Protein AF-A0A2E8VW45-F1 (afdb_monomer_lite)

Secondary structure (DSSP, 8-state):
---THHHHHTTT----------TTTTSTT----HHHHHHHHHHHHHHHHHHHH-

pLDDT: mean 94.82, std 6.56, range [59.88, 98.69]

Foldseek 3Di:
DPDCCVVCVVVVHDDDDDAFDQAQPPHPPGDDDPVRVVVVVVVVVVVVVVVVVD

Radius of gyration: 14.02 Å; chains: 1; bounding box: 35×11×35 Å

Sequence (54 aa):
GGTDARLWRYKNIPAYVYGPTPTGMGSTNENVPIDVYLHLVKTHALSAYDYLTN

Structure (mmCIF, N/CA/C/O backbone):
data_AF-A0A2E8VW45-F1
#
_entry.id   AF-A0A2E8VW45-F1
#
loop_
_atom_site.group_PDB
_atom_site.id
_atom_site.type_symbol
_atom_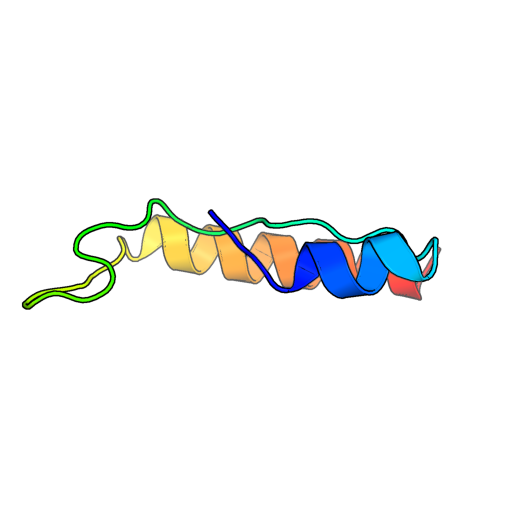site.label_atom_id
_atom_site.label_alt_id
_atom_site.label_comp_id
_atom_site.label_asym_id
_atom_site.label_entity_id
_atom_site.label_seq_id
_atom_site.pdbx_PDB_ins_code
_atom_site.Cartn_x
_atom_site.Cartn_y
_atom_site.Cartn_z
_atom_site.occupancy
_atom_site.B_iso_or_equiv
_atom_site.auth_seq_id
_atom_site.auth_comp_id
_atom_site.auth_asym_id
_atom_site.auth_atom_id
_atom_site.pdbx_PDB_model_num
ATOM 1 N N . GLY A 1 1 ? 12.271 -3.590 3.511 1.00 59.88 1 GLY A N 1
ATOM 2 C CA . GLY A 1 1 ? 12.046 -2.138 3.388 1.00 59.88 1 GLY A CA 1
ATOM 3 C C . GLY A 1 1 ? 11.635 -1.571 4.731 1.00 59.88 1 GLY A C 1
ATOM 4 O O . GLY A 1 1 ? 10.833 -2.198 5.415 1.00 59.88 1 GLY A O 1
ATOM 5 N N . GLY A 1 2 ? 12.209 -0.439 5.137 1.00 82.31 2 GLY A N 1
ATOM 6 C CA . GLY A 1 2 ? 11.849 0.260 6.373 1.00 82.31 2 GLY A CA 1
ATOM 7 C C . GLY A 1 2 ? 10.647 1.172 6.154 1.00 82.31 2 GLY A C 1
ATOM 8 O O . GLY A 1 2 ? 10.818 2.361 5.949 1.00 82.31 2 GLY A O 1
ATOM 9 N N . THR A 1 3 ? 9.444 0.608 6.140 1.00 91.75 3 THR A N 1
ATOM 10 C CA . THR A 1 3 ? 8.205 1.378 5.962 1.00 91.75 3 THR A CA 1
ATOM 11 C C . THR A 1 3 ? 7.712 1.955 7.286 1.00 91.75 3 THR A C 1
ATOM 13 O O . THR A 1 3 ? 7.844 1.291 8.323 1.00 91.75 3 THR A O 1
ATOM 16 N N . ASP A 1 4 ? 6.994 3.075 7.243 1.00 95.31 4 ASP A N 1
ATOM 17 C CA . ASP A 1 4 ? 6.402 3.700 8.434 1.00 95.31 4 ASP A CA 1
ATOM 18 C C . ASP A 1 4 ? 5.346 2.835 9.136 1.00 95.31 4 ASP A C 1
ATOM 20 O O . ASP A 1 4 ? 5.054 3.058 10.309 1.00 95.31 4 ASP A O 1
ATOM 24 N N . ALA A 1 5 ? 4.854 1.763 8.495 1.00 94.62 5 ALA A N 1
ATOM 25 C CA . ALA A 1 5 ? 4.021 0.739 9.137 1.00 94.62 5 ALA A CA 1
ATOM 26 C C . ALA A 1 5 ? 4.642 0.195 10.442 1.00 94.62 5 ALA A C 1
ATOM 28 O O . ALA A 1 5 ? 3.925 -0.193 11.365 1.00 94.62 5 ALA A O 1
ATOM 29 N N . ARG A 1 6 ? 5.980 0.211 10.571 1.00 93.88 6 ARG A N 1
ATOM 30 C CA . ARG A 1 6 ? 6.657 -0.185 11.817 1.00 93.88 6 ARG A CA 1
ATOM 31 C C . ARG A 1 6 ? 6.309 0.736 12.996 1.00 93.88 6 ARG A C 1
ATOM 33 O O . ARG A 1 6 ? 6.245 0.256 14.122 1.00 93.88 6 ARG A O 1
ATOM 40 N N . LEU A 1 7 ? 6.106 2.033 12.752 1.00 95.62 7 LEU A N 1
ATOM 41 C CA . LEU A 1 7 ? 5.834 3.026 13.798 1.00 95.62 7 LEU A CA 1
ATOM 42 C C . LEU A 1 7 ? 4.467 2.780 14.446 1.00 95.62 7 LEU A C 1
ATOM 44 O O . LEU A 1 7 ? 4.318 2.930 15.656 1.00 95.62 7 LEU A O 1
ATOM 48 N N . TRP A 1 8 ? 3.496 2.328 13.652 1.00 95.56 8 TRP A N 1
ATOM 49 C CA . TRP A 1 8 ? 2.176 1.900 14.118 1.00 95.56 8 TRP A CA 1
ATOM 50 C C . TRP A 1 8 ? 2.252 0.609 14.934 1.00 95.56 8 TRP A C 1
ATOM 52 O O . TRP A 1 8 ? 1.650 0.512 16.004 1.00 95.56 8 TRP A O 1
ATOM 62 N N . ARG A 1 9 ? 3.084 -0.346 14.498 1.00 92.75 9 ARG A N 1
ATOM 63 C CA . ARG A 1 9 ? 3.315 -1.604 15.222 1.00 92.75 9 ARG A CA 1
ATOM 64 C C . ARG A 1 9 ? 3.880 -1.384 16.624 1.00 92.75 9 ARG A C 1
ATOM 66 O O . ARG A 1 9 ? 3.465 -2.074 17.545 1.00 92.75 9 ARG A O 1
ATOM 73 N N . TYR A 1 10 ? 4.761 -0.398 16.814 1.00 95.00 10 TYR A N 1
ATOM 74 C CA . TYR A 1 10 ? 5.263 -0.029 18.149 1.00 95.00 10 TYR A CA 1
ATOM 75 C C . TYR A 1 10 ? 4.168 0.454 19.106 1.00 95.00 10 TYR A C 1
ATOM 77 O O . TYR A 1 10 ? 4.360 0.426 20.317 1.00 95.00 10 TYR A O 1
ATOM 85 N N . LYS A 1 11 ? 3.023 0.882 18.571 1.00 96.88 11 LYS A N 1
ATOM 86 C CA . LYS A 1 11 ? 1.849 1.305 19.336 1.00 96.88 11 LYS A CA 1
ATOM 87 C C . LYS A 1 11 ? 0.765 0.225 19.409 1.00 96.88 11 LYS A C 1
ATOM 89 O O . LYS A 1 11 ? -0.346 0.530 19.824 1.00 96.88 11 LYS A O 1
ATOM 94 N N . ASN A 1 12 ? 1.063 -1.011 18.995 1.00 95.88 12 ASN A N 1
ATOM 95 C CA . ASN A 1 12 ? 0.092 -2.104 18.851 1.00 95.88 12 ASN A CA 1
ATOM 96 C C . ASN A 1 12 ? -1.093 -1.766 17.925 1.00 95.88 12 ASN A C 1
ATOM 98 O O . ASN A 1 12 ? -2.170 -2.339 18.060 1.00 95.88 12 ASN A O 1
ATOM 102 N N . ILE A 1 13 ? -0.898 -0.848 16.972 1.00 96.06 13 ILE A N 1
ATOM 103 C CA . ILE A 1 13 ? -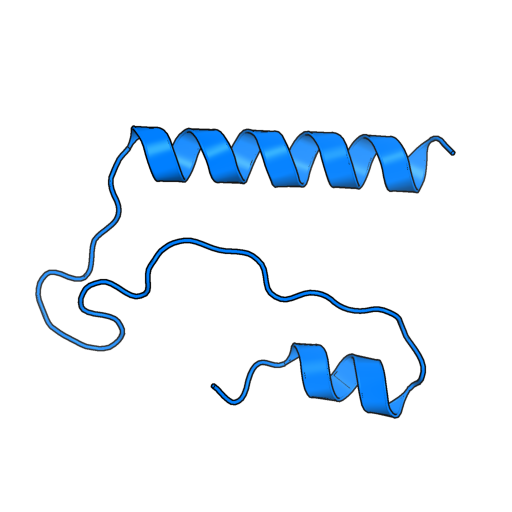1.909 -0.508 15.968 1.00 96.06 13 ILE A CA 1
ATOM 104 C C . ILE A 1 13 ? -1.664 -1.386 14.732 1.00 96.06 13 ILE A C 1
ATOM 106 O O . ILE A 1 13 ? -0.546 -1.365 14.197 1.00 96.06 13 ILE A O 1
ATOM 110 N N . PRO A 1 14 ? -2.664 -2.156 14.261 1.00 92.75 14 PRO A N 1
ATOM 111 C CA . PRO A 1 14 ? -2.551 -2.911 13.018 1.00 92.75 14 PRO A CA 1
ATOM 112 C C . PRO A 1 14 ? -2.228 -1.987 11.840 1.00 92.75 14 PRO A C 1
ATOM 114 O O . PRO A 1 14 ? -2.901 -0.984 11.619 1.00 92.75 14 PRO A O 1
ATOM 117 N N . ALA A 1 15 ? -1.186 -2.322 11.081 1.00 94.06 15 ALA A N 1
ATOM 118 C CA . ALA A 1 15 ? -0.775 -1.565 9.905 1.00 94.06 15 ALA A CA 1
ATOM 119 C C . ALA A 1 15 ? -0.196 -2.499 8.844 1.00 94.06 15 ALA A C 1
ATOM 121 O O . ALA A 1 15 ? 0.600 -3.395 9.152 1.00 94.06 15 ALA A O 1
ATOM 122 N N . TYR A 1 16 ? -0.564 -2.245 7.590 1.00 91.88 16 TYR A N 1
ATOM 123 C CA . TYR A 1 16 ? -0.196 -3.053 6.434 1.00 91.88 16 TYR A CA 1
ATOM 124 C C . TYR A 1 16 ? 0.515 -2.196 5.390 1.00 91.88 16 TYR A C 1
ATOM 126 O O . TYR A 1 16 ? 0.186 -1.029 5.194 1.00 91.88 16 TYR A O 1
ATOM 134 N N . VAL A 1 17 ? 1.497 -2.794 4.717 1.00 94.38 17 VAL A N 1
ATOM 135 C CA . VAL A 1 17 ? 2.146 -2.212 3.540 1.00 94.38 17 VAL A CA 1
ATOM 136 C C . VAL A 1 17 ? 1.592 -2.941 2.330 1.00 94.38 17 VAL A C 1
ATOM 138 O O . VAL A 1 17 ? 1.806 -4.143 2.191 1.00 94.38 17 VAL A O 1
ATOM 141 N N . TYR A 1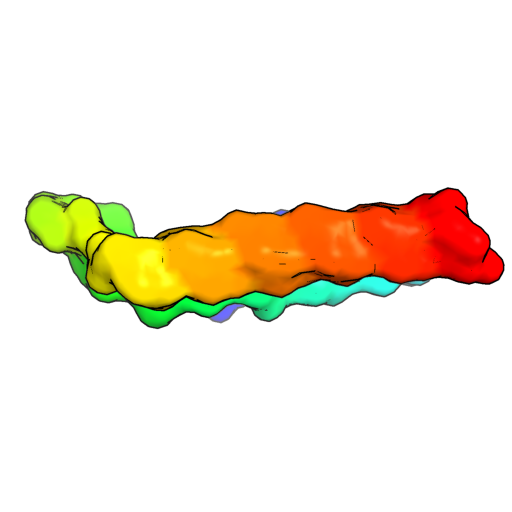 18 ? 0.888 -2.217 1.471 1.00 95.25 18 TYR A N 1
ATOM 142 C CA . TYR A 1 18 ? 0.325 -2.748 0.240 1.00 95.25 18 TYR A CA 1
ATOM 143 C C . TYR A 1 18 ? 0.476 -1.702 -0.860 1.00 95.25 18 TYR A C 1
ATOM 145 O O . TYR A 1 18 ? 0.136 -0.541 -0.656 1.00 95.25 18 TYR A O 1
ATOM 153 N N . GLY A 1 19 ? 1.057 -2.097 -1.988 1.00 95.50 19 GLY A N 1
ATOM 154 C CA . GLY A 1 19 ? 1.429 -1.185 -3.061 1.00 95.50 19 GLY A CA 1
ATOM 155 C C . GLY A 1 19 ? 2.009 -1.930 -4.262 1.00 95.50 19 GLY A C 1
ATOM 156 O O . GLY A 1 19 ? 2.082 -3.163 -4.241 1.00 95.50 19 GLY A O 1
ATOM 157 N N . PRO A 1 20 ? 2.404 -1.200 -5.316 1.00 96.31 20 PRO A N 1
ATOM 158 C CA . PRO A 1 20 ? 2.905 -1.799 -6.542 1.00 96.31 20 PRO A CA 1
ATOM 159 C C . PRO A 1 20 ? 4.329 -2.331 -6.353 1.00 96.31 20 PRO A C 1
ATOM 161 O O . PRO A 1 20 ? 5.010 -2.039 -5.366 1.00 96.31 20 PRO A O 1
ATOM 164 N N . THR A 1 21 ? 4.814 -3.072 -7.347 1.00 95.19 21 THR A N 1
ATOM 165 C CA . THR A 1 21 ? 6.244 -3.368 -7.477 1.00 95.19 21 THR A CA 1
ATOM 166 C C . THR A 1 21 ? 7.044 -2.054 -7.488 1.00 95.19 21 THR A C 1
ATOM 168 O O . THR A 1 21 ? 6.650 -1.127 -8.196 1.00 95.19 21 THR A O 1
ATOM 171 N N . PRO A 1 22 ? 8.160 -1.944 -6.741 1.00 94.31 22 PRO A N 1
ATOM 172 C CA . PRO A 1 22 ? 8.952 -0.715 -6.631 1.00 94.31 22 PRO A CA 1
ATOM 173 C C . PRO A 1 22 ? 9.839 -0.479 -7.872 1.00 94.31 22 PRO A C 1
ATOM 175 O O . PRO A 1 22 ? 11.061 -0.361 -7.771 1.00 94.31 22 PRO A O 1
ATOM 178 N N . THR A 1 23 ? 9.242 -0.469 -9.065 1.00 96.38 23 THR A N 1
ATOM 179 C CA . THR A 1 23 ? 9.945 -0.383 -10.352 1.00 96.38 23 THR A CA 1
ATOM 180 C C . THR A 1 23 ? 10.642 0.965 -10.505 1.00 96.38 23 THR A C 1
ATOM 182 O O . THR A 1 23 ? 10.002 1.993 -10.708 1.00 96.38 23 THR A O 1
ATOM 185 N N . GLY A 1 24 ? 11.974 0.952 -10.426 1.00 95.06 24 GLY A N 1
ATOM 186 C CA . GLY A 1 24 ? 12.782 2.167 -10.527 1.00 95.06 24 GLY A CA 1
ATOM 187 C C . GLY A 1 24 ? 12.665 3.092 -9.315 1.00 95.06 24 GLY A C 1
ATOM 188 O O . GLY A 1 24 ? 13.065 4.244 -9.427 1.00 95.06 24 GLY A O 1
ATOM 189 N N . MET A 1 25 ? 12.144 2.605 -8.179 1.00 95.19 25 MET A N 1
ATOM 190 C CA . MET A 1 25 ? 11.965 3.403 -6.963 1.00 95.19 25 MET A CA 1
ATOM 191 C C . MET A 1 25 ? 13.267 4.102 -6.560 1.00 95.19 25 MET A C 1
ATOM 193 O O . MET A 1 25 ? 14.272 3.442 -6.286 1.00 95.19 25 MET A O 1
ATOM 197 N N . GLY A 1 26 ? 13.239 5.435 -6.507 1.00 94.44 26 GLY A N 1
ATOM 198 C CA . GLY A 1 26 ? 14.409 6.248 -6.169 1.00 94.44 26 GLY A CA 1
ATOM 199 C C . GLY A 1 26 ? 15.421 6.401 -7.311 1.00 94.44 26 GLY A C 1
ATOM 200 O O . GLY A 1 26 ? 16.591 6.689 -7.059 1.00 94.44 26 GLY A O 1
ATOM 201 N N . SER A 1 27 ? 14.997 6.194 -8.558 1.00 97.19 27 SER A N 1
ATOM 202 C CA . SER A 1 27 ? 15.829 6.331 -9.755 1.00 97.19 27 SER A CA 1
ATOM 203 C C . SER A 1 27 ? 15.088 7.035 -10.901 1.00 97.19 27 SER A C 1
ATOM 205 O O . SER A 1 27 ? 13.930 7.429 -10.787 1.00 97.19 27 SER A O 1
ATOM 207 N N . THR A 1 28 ? 15.771 7.231 -12.030 1.00 96.56 28 THR A N 1
ATOM 208 C CA . THR A 1 28 ? 15.168 7.792 -13.247 1.00 96.56 28 THR A CA 1
ATOM 209 C C . THR A 1 28 ? 14.164 6.821 -13.862 1.00 96.56 28 THR A C 1
ATOM 211 O O . THR A 1 28 ? 14.405 5.615 -13.865 1.00 96.56 28 THR A O 1
ATOM 214 N N . ASN A 1 29 ? 13.099 7.346 -14.476 1.00 96.50 29 ASN A N 1
ATOM 215 C CA . ASN A 1 29 ? 12.040 6.556 -15.122 1.00 96.50 29 ASN A CA 1
ATOM 216 C C . ASN A 1 29 ? 11.279 5.624 -14.156 1.00 96.50 29 ASN A C 1
ATOM 218 O O . ASN A 1 29 ? 10.776 4.579 -14.575 1.00 96.50 29 ASN A O 1
ATOM 222 N N . GLU A 1 30 ? 11.180 6.002 -12.877 1.00 97.69 30 GLU A N 1
ATOM 223 C CA . GLU A 1 30 ? 10.273 5.375 -11.910 1.00 97.69 30 GLU A CA 1
ATOM 224 C C . GLU A 1 30 ? 8.835 5.394 -12.451 1.00 97.69 30 GLU A C 1
ATOM 226 O O . GLU A 1 30 ? 8.332 6.437 -12.874 1.00 97.69 30 GLU A O 1
ATOM 231 N N . ASN A 1 31 ? 8.188 4.227 -12.503 1.00 96.88 31 ASN A N 1
ATOM 232 C CA . ASN A 1 31 ? 6.868 4.089 -13.116 1.00 96.88 31 ASN A CA 1
ATOM 233 C C . ASN A 1 31 ? 6.067 2.916 -12.540 1.00 96.88 31 ASN A C 1
ATOM 235 O O . ASN A 1 31 ? 6.595 2.034 -11.864 1.00 96.88 31 ASN A O 1
ATOM 239 N N . VAL A 1 32 ? 4.773 2.901 -12.861 1.00 97.88 32 VAL A N 1
ATOM 240 C CA . VAL A 1 32 ? 3.846 1.816 -12.541 1.00 97.88 32 VAL A CA 1
ATOM 241 C C . VAL A 1 32 ? 2.891 1.583 -13.721 1.00 97.88 32 VAL A C 1
ATOM 243 O O . VAL A 1 32 ? 2.456 2.557 -14.342 1.00 97.88 32 VAL A O 1
ATOM 246 N N . PRO A 1 33 ? 2.533 0.325 -14.043 1.00 98.12 33 PRO A N 1
ATOM 247 C CA . PRO A 1 33 ? 1.474 0.034 -15.007 1.00 98.12 33 PRO A CA 1
ATOM 248 C C . PRO A 1 33 ? 0.112 0.615 -14.588 1.00 98.12 33 PRO A C 1
ATOM 250 O O . PRO A 1 33 ? -0.245 0.624 -13.407 1.00 98.12 33 PRO A O 1
ATOM 253 N N . ILE A 1 34 ? -0.670 1.095 -15.561 1.00 98.12 34 ILE A N 1
ATOM 254 C CA . ILE A 1 34 ? -1.955 1.776 -15.308 1.00 98.12 34 ILE A CA 1
ATOM 255 C C . ILE A 1 34 ? -2.983 0.830 -14.673 1.00 98.12 34 ILE A C 1
ATOM 257 O O . ILE A 1 34 ? -3.723 1.220 -13.773 1.00 98.12 34 ILE A O 1
ATOM 261 N N . ASP A 1 35 ? -3.031 -0.418 -15.124 1.00 98.44 35 ASP A N 1
ATOM 262 C CA . ASP A 1 35 ? -3.904 -1.457 -14.583 1.00 98.44 35 ASP A CA 1
ATOM 263 C C . ASP A 1 35 ? -3.587 -1.759 -13.111 1.00 98.44 35 ASP A C 1
ATOM 265 O O . ASP A 1 35 ? -4.503 -1.830 -12.289 1.00 98.44 35 ASP A O 1
ATOM 269 N N . VAL A 1 36 ? -2.300 -1.831 -12.755 1.00 98.31 36 VAL A N 1
ATOM 270 C CA . VAL A 1 36 ? -1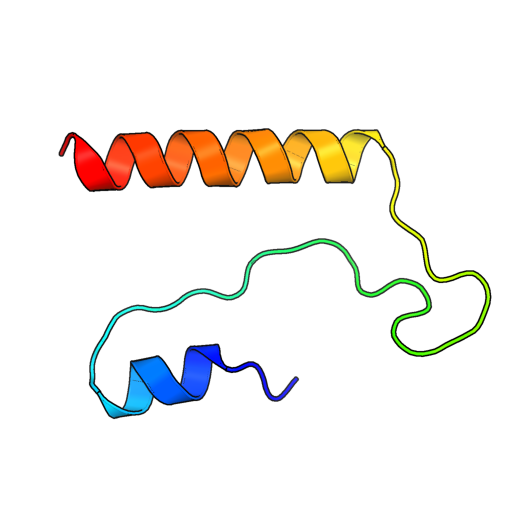.843 -1.977 -11.366 1.00 98.31 36 VAL A CA 1
ATOM 271 C C . VAL A 1 36 ? -2.251 -0.764 -10.534 1.00 98.31 36 VAL A C 1
ATOM 273 O O . VAL A 1 36 ? -2.779 -0.928 -9.435 1.00 98.31 36 VAL A O 1
ATOM 276 N N . TYR A 1 37 ? -2.074 0.455 -11.052 1.00 98.00 37 TYR A N 1
ATOM 277 C CA . TYR A 1 37 ? -2.514 1.667 -10.358 1.00 98.00 37 TYR A CA 1
ATOM 278 C C . TYR A 1 37 ? -4.025 1.645 -10.071 1.00 98.00 37 TYR A C 1
ATOM 280 O O . TYR A 1 37 ? -4.446 1.843 -8.930 1.00 98.00 37 TYR A O 1
ATOM 288 N N . LEU A 1 38 ? -4.848 1.332 -11.077 1.00 98.69 38 LEU A N 1
ATOM 289 C CA . LEU A 1 38 ? -6.304 1.261 -10.921 1.00 98.69 38 LEU A CA 1
ATOM 290 C C . LEU A 1 38 ? -6.738 0.140 -9.966 1.00 98.69 38 LEU A C 1
ATOM 292 O O . LEU A 1 38 ? -7.707 0.311 -9.223 1.00 98.69 38 LEU A O 1
ATOM 296 N N . HIS A 1 39 ? -6.033 -0.992 -9.959 1.00 98.38 39 HIS A N 1
ATOM 297 C CA . HIS A 1 39 ? -6.251 -2.074 -8.997 1.00 98.38 39 HIS A CA 1
ATOM 298 C C . HIS A 1 39 ? -6.000 -1.617 -7.551 1.00 98.38 39 HIS A C 1
ATOM 300 O O . HIS A 1 39 ? -6.822 -1.875 -6.666 1.00 98.38 39 HIS A O 1
ATOM 306 N N . LEU A 1 40 ? -4.911 -0.884 -7.307 1.00 98.25 40 LEU A N 1
ATOM 307 C CA . LEU A 1 40 ? -4.576 -0.365 -5.978 1.00 98.25 40 LEU A CA 1
ATOM 308 C C . LEU A 1 40 ? -5.601 0.657 -5.482 1.00 98.25 40 LEU A C 1
ATOM 310 O O . LEU A 1 40 ? -6.034 0.567 -4.334 1.00 98.25 40 LEU A O 1
ATOM 314 N N . VAL A 1 41 ? -6.041 1.578 -6.348 1.00 98.44 41 VAL A N 1
ATOM 315 C CA . VAL A 1 41 ? -7.086 2.561 -6.008 1.00 98.44 41 VAL A CA 1
ATOM 316 C C . VAL A 1 41 ? -8.362 1.855 -5.551 1.00 98.44 41 VAL A C 1
ATOM 318 O O . VAL A 1 41 ? -8.895 2.176 -4.489 1.00 98.44 41 VAL A O 1
ATOM 321 N N . LYS A 1 42 ? -8.829 0.857 -6.311 1.00 98.56 42 LYS A N 1
ATOM 322 C CA . LYS A 1 42 ? -10.020 0.070 -5.955 1.00 98.56 42 LYS A CA 1
ATOM 323 C C . LYS A 1 42 ? -9.832 -0.675 -4.640 1.00 98.56 4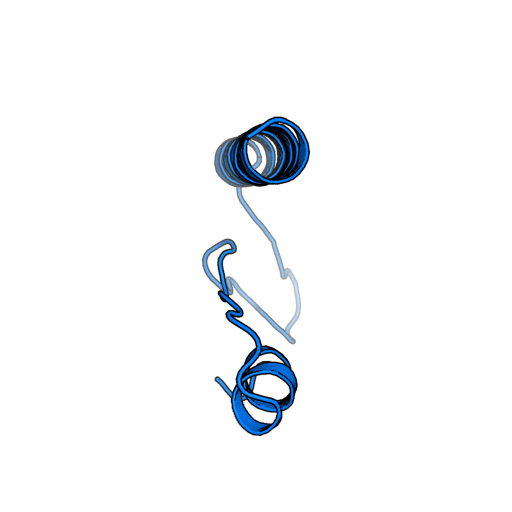2 LYS A C 1
ATOM 325 O O . LYS A 1 42 ? -10.725 -0.644 -3.800 1.00 98.56 42 LYS A O 1
ATOM 330 N N . THR A 1 43 ? -8.677 -1.313 -4.454 1.00 98.38 43 THR A N 1
ATOM 331 C CA . THR A 1 43 ? -8.386 -2.083 -3.240 1.00 98.38 43 THR A CA 1
ATOM 332 C C . THR A 1 43 ? -8.425 -1.185 -2.008 1.00 98.38 43 THR A C 1
ATOM 334 O O . THR A 1 43 ? -9.159 -1.479 -1.073 1.00 98.38 43 THR A O 1
ATOM 337 N N . HIS A 1 44 ? -7.727 -0.046 -2.019 1.00 97.81 44 HIS A N 1
ATOM 338 C CA . HIS A 1 44 ? -7.740 0.878 -0.884 1.00 97.81 44 HIS A CA 1
ATOM 339 C C . HIS A 1 44 ? -9.122 1.481 -0.625 1.00 97.81 44 HIS A C 1
ATOM 341 O O . HIS A 1 44 ? -9.521 1.574 0.533 1.00 97.81 44 HIS A O 1
ATOM 347 N N . ALA A 1 45 ? -9.863 1.854 -1.673 1.00 98.31 45 ALA A N 1
ATOM 348 C CA . ALA A 1 45 ? -11.212 2.391 -1.524 1.00 98.31 45 ALA A CA 1
ATOM 349 C C . ALA A 1 45 ? -12.165 1.372 -0.878 1.00 98.31 45 ALA A C 1
ATOM 351 O O . ALA A 1 45 ? -12.861 1.704 0.078 1.00 98.31 45 ALA A O 1
ATOM 352 N N . LEU A 1 46 ? -12.162 0.126 -1.363 1.00 98.31 46 LEU A N 1
ATOM 353 C CA . LEU A 1 46 ? -13.017 -0.934 -0.829 1.00 98.31 46 LEU A CA 1
ATOM 354 C C . LEU A 1 46 ? -12.592 -1.364 0.578 1.00 98.31 46 LEU A C 1
ATOM 356 O O . LEU A 1 46 ? -13.457 -1.539 1.425 1.00 98.31 46 LEU A O 1
ATOM 360 N N . SER A 1 47 ? -11.291 -1.473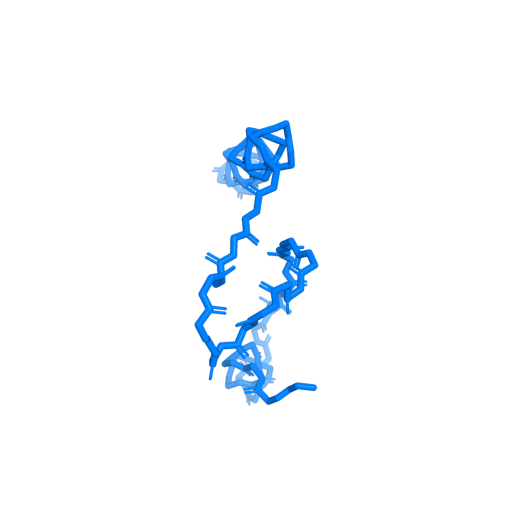 0.861 1.00 97.12 47 SER A N 1
ATOM 361 C CA . SER A 1 47 ? -10.808 -1.783 2.213 1.00 97.12 47 SER A CA 1
ATOM 362 C C . SER A 1 47 ? -11.133 -0.678 3.218 1.00 97.12 47 SER A C 1
ATOM 364 O O . SER A 1 47 ? -11.467 -0.977 4.358 1.00 97.12 47 SER A O 1
ATOM 366 N N . ALA A 1 48 ? -11.047 0.595 2.817 1.00 96.44 48 ALA A N 1
ATOM 367 C CA . ALA A 1 48 ? -11.424 1.710 3.681 1.00 96.44 48 ALA A CA 1
ATOM 368 C C . ALA A 1 48 ? -12.934 1.736 3.940 1.00 96.44 48 ALA A C 1
ATOM 370 O O . ALA A 1 48 ? -13.343 1.961 5.074 1.00 96.44 48 ALA A O 1
ATOM 371 N N . TYR A 1 49 ? -13.748 1.485 2.909 1.00 97.81 49 TYR A N 1
ATOM 372 C CA . TYR A 1 49 ? -15.193 1.340 3.063 1.00 97.81 49 TYR A CA 1
ATOM 373 C C . TYR A 1 49 ? -15.522 0.218 4.053 1.00 97.81 49 TYR A C 1
ATOM 375 O O . TYR A 1 49 ? -16.129 0.491 5.081 1.00 97.81 49 TYR A O 1
ATOM 383 N N . ASP A 1 50 ? -15.027 -0.995 3.793 1.00 97.12 50 ASP A N 1
ATOM 384 C CA . ASP A 1 50 ? -15.265 -2.178 4.624 1.00 97.12 50 ASP A CA 1
ATOM 385 C C . ASP A 1 50 ? -14.846 -1.960 6.088 1.00 97.12 50 ASP A C 1
ATOM 387 O O . ASP A 1 50 ? -15.583 -2.309 7.002 1.00 97.12 50 ASP A O 1
ATOM 391 N N . TYR A 1 51 ? -13.706 -1.302 6.324 1.00 94.62 51 TYR A N 1
ATOM 392 C CA . TYR A 1 51 ? -13.224 -0.987 7.673 1.00 94.62 51 TYR A CA 1
ATOM 393 C C . TYR A 1 51 ? -14.077 0.051 8.419 1.00 94.62 51 TYR A C 1
ATOM 395 O O . TYR A 1 51 ? -14.119 0.039 9.644 1.00 94.62 51 TYR A O 1
ATOM 403 N N . LEU A 1 52 ? -14.692 0.998 7.705 1.00 96.69 52 LEU A N 1
ATOM 404 C CA . LEU A 1 52 ? -15.467 2.084 8.316 1.00 96.69 52 LEU A CA 1
ATOM 405 C C . LEU A 1 52 ? -16.951 1.745 8.482 1.00 96.69 52 LEU A C 1
ATOM 407 O O . LEU A 1 52 ? -17.639 2.431 9.237 1.00 96.69 52 LEU A O 1
ATOM 411 N N . THR A 1 53 ? -17.458 0.751 7.748 1.00 96.38 53 THR A N 1
ATOM 412 C CA . THR A 1 53 ? -18.875 0.362 7.776 1.00 96.38 53 THR A CA 1
ATOM 413 C C . THR A 1 53 ? -19.163 -0.929 8.532 1.00 96.38 53 THR A C 1
ATOM 415 O O . THR A 1 53 ? -20.337 -1.206 8.780 1.00 96.38 53 THR A O 1
ATOM 418 N N . ASN A 1 54 ? -18.130 -1.697 8.882 1.00 68.94 54 ASN A N 1
ATOM 419 C CA . ASN A 1 54 ? -18.222 -2.873 9.753 1.00 68.94 54 ASN A CA 1
ATOM 420 C C . ASN A 1 54 ? -17.746 -2.546 11.172 1.00 68.94 54 ASN A C 1
ATOM 422 O O . ASN A 1 54 ? -18.192 -3.258 12.100 1.00 68.94 54 ASN A O 1
#